Protein AF-A0A957B988-F1 (afdb_monomer)

Solvent-accessible surface area (backbone atoms only — not comparable to full-atom values): 4365 Å² total; per-residue (Å²): 144,76,69,62,67,52,59,55,66,71,36,76,62,51,40,49,51,36,32,50,53,7,52,51,30,28,54,53,11,59,57,30,53,78,35,85,91,36,30,68,60,10,50,52,29,32,52,54,7,50,50,30,35,49,56,30,49,51,52,54,51,50,58,52,52,55,52,59,62,69,72,51,76,75,78,78,78,77,83,122

Radius of gyration: 19.33 Å; Cα contacts (8 Å, |Δi|>4): 59; chains: 1; bounding box: 54×31×50 Å

pLDDT: mean 76.77, std 11.54, range [47.16, 91.69]

Secondary structure (DSSP, 8-state):
--SSHHHHHH-HHHHHHHHHHHHHHHHHHHHHTTSTTTHHHHHHHHHHHHHHHHHHHHHHHHHHHHHHHHSSPP------

Sequence (80 aa):
MKSLIDFIAHDQRLHWILGIFGNFSFFVGSILFLSDEWATVGVWLFILGSGGMLVSSLGRFAAWRERQREELPPTITITS

Structure (mmCIF, N/CA/C/O backbone):
data_AF-A0A957B988-F1
#
_entry.id   AF-A0A957B988-F1
#
loop_
_atom_site.group_PDB
_atom_site.id
_atom_site.type_symbol
_atom_site.label_atom_id
_atom_site.label_alt_id
_atom_site.label_comp_id
_atom_site.label_asym_id
_atom_site.label_entity_id
_atom_site.label_seq_id
_atom_site.pdbx_PDB_ins_code
_atom_site.Cartn_x
_atom_site.Cartn_y
_atom_site.Cartn_z
_atom_site.occupancy
_atom_site.B_iso_or_equiv
_atom_site.auth_seq_id
_atom_site.auth_comp_id
_atom_site.auth_asym_id
_atom_site.auth_atom_id
_atom_site.pdbx_PDB_model_num
ATOM 1 N N . MET A 1 1 ? 20.910 -14.487 -9.609 1.00 47.16 1 MET A N 1
ATOM 2 C CA . MET A 1 1 ? 19.731 -13.982 -8.870 1.00 47.16 1 MET A CA 1
ATOM 3 C C . MET A 1 1 ? 19.301 -12.638 -9.463 1.00 47.16 1 MET A C 1
ATOM 5 O O . MET A 1 1 ? 19.707 -11.600 -8.967 1.00 47.16 1 MET A O 1
ATOM 9 N N . LYS A 1 2 ? 18.553 -12.656 -10.574 1.00 50.44 2 LYS A N 1
ATOM 10 C CA . LYS A 1 2 ? 18.023 -11.472 -11.287 1.00 50.44 2 LYS A CA 1
ATOM 11 C C . LYS A 1 2 ? 16.569 -11.741 -11.725 1.00 50.44 2 LYS A C 1
ATOM 13 O O . LYS A 1 2 ? 16.238 -11.589 -12.885 1.00 50.44 2 LYS A O 1
ATOM 18 N N . SER A 1 3 ? 15.719 -12.271 -10.839 1.00 60.34 3 SER A N 1
ATOM 19 C CA . SER A 1 3 ? 14.384 -12.760 -11.262 1.00 60.34 3 SER A CA 1
ATOM 20 C C . SER A 1 3 ? 13.190 -12.041 -10.656 1.00 60.34 3 SER A C 1
ATOM 22 O O . SER A 1 3 ? 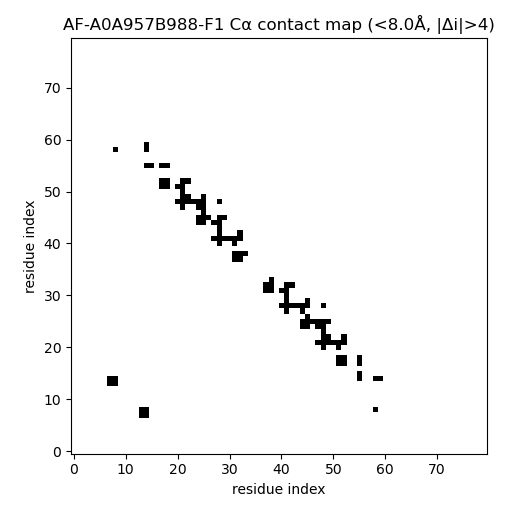12.099 -12.194 -11.176 1.00 60.34 3 SER A O 1
ATOM 24 N N . LEU A 1 4 ? 13.358 -11.249 -9.599 1.00 58.06 4 LEU A N 1
ATOM 25 C CA . LEU A 1 4 ? 12.232 -10.531 -8.987 1.00 58.06 4 LEU A CA 1
ATOM 26 C C . LEU A 1 4 ? 12.203 -9.067 -9.402 1.00 58.06 4 LEU A C 1
ATOM 28 O O . LEU A 1 4 ? 11.159 -8.563 -9.791 1.00 58.06 4 LEU A O 1
ATOM 32 N N . ILE A 1 5 ? 13.361 -8.410 -9.386 1.00 59.81 5 ILE A N 1
ATOM 33 C CA . ILE A 1 5 ? 13.453 -6.994 -9.745 1.00 59.81 5 ILE A CA 1
ATOM 34 C C . ILE A 1 5 ? 13.235 -6.801 -11.251 1.00 59.81 5 ILE A C 1
ATOM 36 O O . ILE A 1 5 ? 12.449 -5.938 -11.618 1.00 59.81 5 ILE A O 1
ATOM 40 N N . ASP A 1 6 ? 13.806 -7.660 -12.106 1.00 58.47 6 ASP A N 1
ATOM 41 C CA . ASP A 1 6 ? 13.546 -7.617 -13.555 1.00 58.47 6 ASP A CA 1
ATOM 42 C C . ASP A 1 6 ? 12.094 -7.987 -13.887 1.00 58.47 6 ASP A C 1
ATOM 44 O O . ASP A 1 6 ? 11.484 -7.339 -14.724 1.00 58.47 6 ASP A O 1
ATOM 48 N N . PHE A 1 7 ? 11.486 -8.958 -13.194 1.00 61.47 7 PHE A N 1
ATOM 49 C CA . PHE A 1 7 ? 10.074 -9.308 -13.408 1.00 61.47 7 PHE A CA 1
ATOM 50 C C . PHE A 1 7 ? 9.121 -8.170 -13.005 1.00 61.47 7 PHE A C 1
ATOM 52 O O . PHE A 1 7 ? 8.146 -7.901 -13.701 1.00 61.47 7 PHE A O 1
ATOM 59 N N . ILE A 1 8 ? 9.426 -7.459 -11.914 1.00 56.62 8 ILE A N 1
ATOM 60 C CA . ILE A 1 8 ? 8.667 -6.283 -11.465 1.00 56.62 8 ILE A CA 1
ATOM 61 C C . ILE A 1 8 ? 8.900 -5.078 -12.393 1.00 56.62 8 ILE A C 1
ATOM 63 O O . ILE A 1 8 ? 7.978 -4.296 -12.622 1.00 56.62 8 ILE A O 1
ATOM 67 N N . ALA A 1 9 ? 10.107 -4.925 -12.944 1.00 58.47 9 ALA A N 1
ATOM 68 C CA . ALA A 1 9 ? 10.470 -3.802 -13.806 1.00 58.47 9 ALA A CA 1
ATOM 69 C C . ALA A 1 9 ? 10.013 -3.966 -15.267 1.00 58.47 9 ALA A C 1
ATOM 71 O O . ALA A 1 9 ? 9.749 -2.963 -15.927 1.00 58.47 9 ALA A O 1
ATOM 72 N N . HIS A 1 10 ? 9.904 -5.198 -15.778 1.00 59.22 10 HIS A N 1
ATOM 73 C CA . HIS A 1 10 ? 9.658 -5.443 -17.202 1.00 59.22 10 HIS A CA 1
ATOM 74 C C . HIS A 1 10 ? 8.191 -5.271 -17.621 1.00 59.22 10 HIS A C 1
ATOM 76 O O . HIS A 1 10 ? 7.916 -5.042 -18.796 1.00 59.22 10 HIS A O 1
ATOM 82 N N . ASP A 1 11 ? 7.242 -5.324 -16.681 1.00 61.22 11 ASP A N 1
ATOM 83 C CA . ASP A 1 11 ? 5.822 -5.199 -17.004 1.00 61.22 11 ASP A CA 1
ATOM 84 C C . ASP A 1 11 ? 5.268 -3.849 -16.531 1.00 61.22 11 ASP A C 1
ATOM 86 O O . ASP A 1 11 ? 4.951 -3.625 -15.361 1.00 61.22 11 ASP A O 1
ATOM 90 N N . GLN A 1 12 ? 5.105 -2.913 -17.465 1.00 63.72 12 GLN A N 1
ATOM 91 C CA . GLN A 1 12 ? 4.472 -1.615 -17.208 1.00 63.72 12 GLN A CA 1
ATOM 92 C C . GLN A 1 12 ? 3.065 -1.773 -16.581 1.00 63.72 12 GLN A C 1
ATOM 94 O O . GLN A 1 12 ? 2.587 -0.878 -15.879 1.00 63.72 12 GLN A O 1
ATOM 99 N N . ARG A 1 13 ? 2.417 -2.933 -16.776 1.00 65.62 13 ARG A N 1
ATOM 100 C CA . ARG A 1 13 ? 1.130 -3.299 -16.165 1.00 65.62 13 ARG A CA 1
ATOM 101 C C . ARG A 1 13 ? 1.259 -3.643 -14.680 1.00 65.62 13 ARG A C 1
ATOM 103 O O . ARG A 1 13 ? 0.340 -3.332 -13.928 1.00 65.62 13 ARG A O 1
ATOM 110 N N . LEU A 1 14 ? 2.382 -4.212 -14.235 1.00 69.00 14 LEU A N 1
ATOM 111 C CA . LEU A 1 14 ? 2.627 -4.539 -12.825 1.00 69.00 14 LEU A CA 1
ATOM 112 C C . LEU A 1 14 ? 2.678 -3.278 -11.960 1.00 69.00 14 LEU A C 1
ATOM 114 O O . LEU A 1 14 ? 2.038 -3.243 -10.914 1.00 69.00 14 LEU A O 1
ATOM 118 N N . HIS A 1 15 ? 3.328 -2.208 -12.425 1.00 70.94 15 HIS A N 1
ATOM 119 C CA . HIS A 1 15 ? 3.314 -0.915 -11.726 1.00 70.94 15 HIS A CA 1
ATOM 120 C C . HIS A 1 15 ? 1.904 -0.322 -11.588 1.00 70.94 15 HIS A C 1
ATOM 122 O O . HIS A 1 15 ? 1.571 0.270 -10.560 1.00 70.94 15 HIS A O 1
ATOM 128 N N . TRP A 1 16 ? 1.060 -0.486 -12.608 1.00 73.31 16 TRP A N 1
ATOM 129 C CA . TRP A 1 16 ? -0.331 -0.035 -12.565 1.00 73.31 16 TRP A CA 1
ATOM 130 C C . TRP A 1 16 ? -1.187 -0.877 -11.616 1.00 73.31 16 TRP A C 1
ATOM 132 O O . TRP A 1 16 ? -1.923 -0.317 -10.805 1.00 73.31 16 TRP A O 1
ATOM 142 N N . ILE A 1 17 ? -1.063 -2.205 -11.677 1.00 77.56 17 ILE A N 1
ATOM 143 C CA . ILE A 1 17 ? -1.794 -3.136 -10.807 1.00 77.56 17 ILE A CA 1
ATOM 144 C C . ILE A 1 17 ? -1.375 -2.943 -9.348 1.00 77.56 17 ILE A C 1
ATOM 146 O O . ILE A 1 17 ? -2.241 -2.861 -8.482 1.00 77.56 17 ILE A O 1
ATOM 150 N N . LEU A 1 18 ? -0.077 -2.798 -9.073 1.00 80.12 18 LEU A N 1
ATOM 151 C CA . LEU A 1 18 ? 0.444 -2.568 -7.725 1.00 80.12 18 LEU A CA 1
ATOM 152 C C . LEU A 1 18 ? -0.004 -1.209 -7.169 1.00 80.12 18 LEU A C 1
ATOM 154 O O . LEU A 1 18 ? -0.349 -1.108 -5.994 1.00 80.12 18 LEU A O 1
ATOM 158 N N . GLY A 1 19 ? -0.080 -0.183 -8.021 1.00 80.00 19 GLY A N 1
ATOM 159 C CA . GLY A 1 19 ? -0.613 1.125 -7.650 1.00 80.00 19 GLY A CA 1
ATOM 160 C C . GLY A 1 19 ? -2.114 1.094 -7.343 1.00 80.00 19 GLY A C 1
ATOM 161 O O . GLY A 1 19 ? -2.546 1.675 -6.350 1.00 80.00 19 GLY A O 1
ATOM 162 N N . ILE A 1 20 ? -2.914 0.396 -8.156 1.00 84.50 20 ILE A N 1
ATOM 163 C CA . ILE A 1 20 ? -4.364 0.237 -7.945 1.00 84.50 20 ILE A CA 1
ATOM 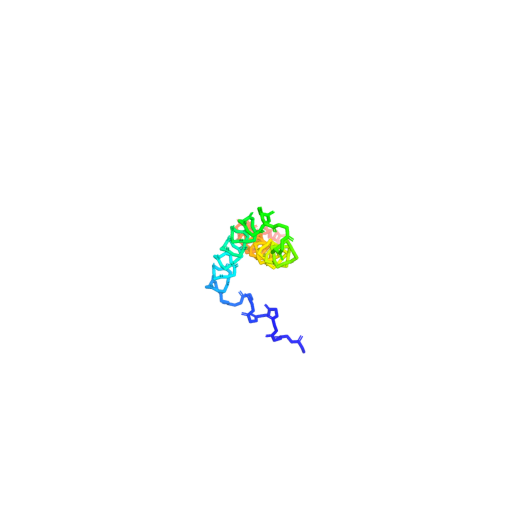164 C C . ILE A 1 20 ? -4.643 -0.599 -6.696 1.00 84.50 20 ILE A C 1
ATOM 166 O O . ILE A 1 20 ? -5.430 -0.188 -5.845 1.00 84.50 20 ILE A O 1
ATOM 170 N N . PHE A 1 21 ? -3.968 -1.740 -6.557 1.00 86.31 21 PHE A N 1
ATOM 171 C CA . PHE A 1 21 ? -4.084 -2.612 -5.392 1.00 86.31 21 PHE A CA 1
ATOM 172 C C . PHE A 1 21 ? -3.646 -1.895 -4.111 1.00 86.31 21 PHE A C 1
ATOM 174 O O . PHE A 1 21 ? -4.307 -2.006 -3.077 1.00 86.31 21 PHE A O 1
ATOM 181 N N . GLY A 1 22 ? -2.571 -1.106 -4.199 1.00 84.44 22 GLY A N 1
ATOM 182 C CA . GLY A 1 22 ? -2.086 -0.269 -3.112 1.00 84.44 22 GLY A CA 1
ATOM 183 C C . GLY A 1 22 ? -3.123 0.765 -2.671 1.00 84.44 22 GLY A C 1
ATOM 184 O O . GLY A 1 22 ? -3.458 0.840 -1.491 1.00 84.44 22 GLY A O 1
ATOM 185 N N . ASN A 1 23 ? -3.687 1.514 -3.625 1.00 87.12 23 ASN A N 1
ATOM 186 C CA . ASN A 1 23 ? -4.746 2.505 -3.381 1.00 87.12 23 ASN A CA 1
ATOM 187 C C . ASN A 1 23 ? -6.003 1.890 -2.766 1.00 87.12 23 ASN A C 1
ATOM 189 O O . ASN A 1 23 ? -6.554 2.436 -1.811 1.00 87.12 23 ASN A O 1
ATOM 193 N N . PHE A 1 24 ? -6.439 0.743 -3.281 1.00 88.12 24 PHE A N 1
ATOM 194 C CA . PHE A 1 24 ? -7.611 0.051 -2.762 1.00 88.12 24 PHE A CA 1
ATOM 195 C C . PHE A 1 24 ? -7.387 -0.446 -1.328 1.00 88.12 24 PHE A C 1
ATOM 197 O O . PHE A 1 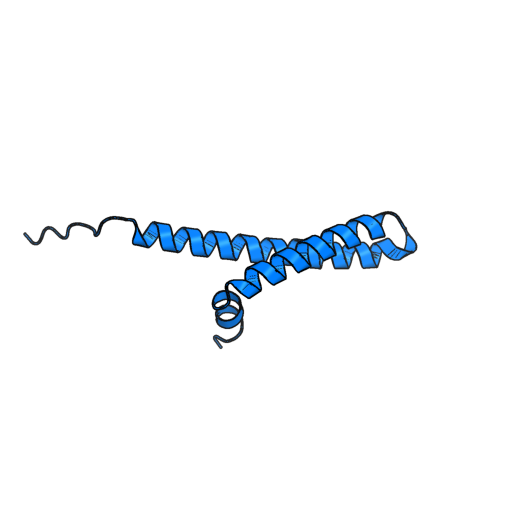24 ? -8.213 -0.197 -0.453 1.00 88.12 24 PHE A O 1
ATOM 204 N N . SER A 1 25 ? -6.237 -1.072 -1.064 1.00 87.31 25 SER A N 1
ATOM 205 C CA . SER A 1 25 ? -5.875 -1.547 0.278 1.00 87.31 25 SER A CA 1
ATOM 206 C C . SER A 1 25 ? -5.743 -0.395 1.273 1.00 87.31 25 SER A C 1
ATOM 208 O O . SER A 1 25 ? -6.191 -0.517 2.408 1.00 87.31 25 SER A O 1
ATOM 210 N N . PHE A 1 26 ? -5.198 0.747 0.844 1.00 85.44 26 PHE A N 1
ATOM 211 C CA . PHE A 1 26 ? -5.123 1.956 1.661 1.00 85.44 26 PHE A CA 1
ATOM 212 C C . PHE A 1 26 ? -6.515 2.473 2.035 1.00 85.44 2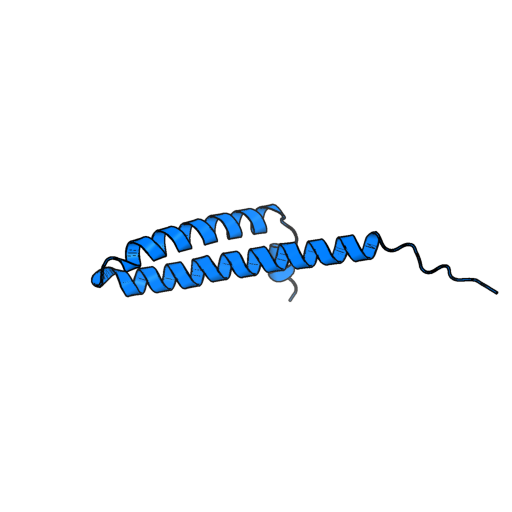6 PHE A C 1
ATOM 214 O O . PHE A 1 26 ? -6.781 2.691 3.211 1.00 85.44 26 PHE A O 1
ATOM 221 N N . PHE A 1 27 ? -7.422 2.596 1.062 1.00 88.06 27 PHE A N 1
ATOM 222 C CA . PHE A 1 27 ? -8.792 3.049 1.303 1.00 88.06 27 PHE A CA 1
ATOM 223 C C . PHE A 1 27 ? -9.558 2.117 2.254 1.00 88.06 27 PHE A C 1
ATOM 225 O O . PHE A 1 27 ? -10.155 2.578 3.226 1.00 88.06 27 PHE A O 1
ATOM 232 N N . VAL A 1 28 ? -9.495 0.801 2.024 1.00 88.88 28 VAL A N 1
ATOM 233 C CA . VAL A 1 28 ? -10.145 -0.195 2.893 1.00 88.88 28 VAL A CA 1
ATOM 234 C C . VAL A 1 28 ? -9.513 -0.203 4.286 1.00 88.88 28 VAL A C 1
ATOM 236 O O . VAL A 1 28 ? -10.231 -0.228 5.282 1.00 88.88 28 VAL A O 1
ATOM 239 N N . GLY A 1 29 ? -8.183 -0.116 4.373 1.00 85.31 29 GLY A N 1
ATOM 240 C CA . GLY A 1 29 ? -7.464 -0.003 5.639 1.00 85.31 29 GLY A CA 1
ATOM 241 C C . GLY A 1 29 ? -7.888 1.229 6.439 1.00 85.31 29 GLY A C 1
ATOM 242 O O . GLY A 1 29 ? -8.163 1.112 7.630 1.00 85.31 29 GLY A O 1
ATOM 243 N N . SER A 1 30 ? -8.034 2.387 5.786 1.00 84.56 30 SER A N 1
ATOM 244 C CA . SER A 1 30 ? -8.533 3.616 6.417 1.00 84.56 30 SER A CA 1
ATOM 245 C C . SER A 1 30 ? -9.964 3.485 6.939 1.00 84.56 30 SER A C 1
ATOM 247 O O . SER A 1 30 ? -10.266 4.043 7.988 1.00 84.56 30 SER A O 1
ATOM 249 N N . ILE A 1 31 ? -10.835 2.736 6.254 1.00 88.06 31 ILE A N 1
ATOM 250 C CA . ILE A 1 31 ? -12.197 2.465 6.739 1.00 88.06 31 ILE A CA 1
ATOM 251 C C . ILE A 1 31 ? -12.165 1.532 7.955 1.00 88.06 31 ILE A C 1
ATOM 253 O O . ILE A 1 31 ? -12.865 1.774 8.934 1.00 88.06 31 ILE A O 1
ATOM 257 N N . LEU A 1 32 ? -11.340 0.483 7.922 1.00 86.94 32 LEU A N 1
ATOM 258 C CA . LEU A 1 32 ? -11.222 -0.478 9.026 1.00 86.94 32 LEU A CA 1
ATOM 259 C C . LEU A 1 32 ? -10.656 0.154 10.301 1.00 86.94 32 LEU A C 1
ATOM 261 O O . LEU A 1 32 ? -10.995 -0.282 11.396 1.00 86.94 32 LEU A O 1
ATOM 265 N N . PHE A 1 33 ? -9.866 1.220 10.170 1.00 81.94 33 PHE A N 1
ATOM 266 C CA . PHE A 1 33 ? -9.392 2.028 11.294 1.00 81.94 33 PHE A CA 1
ATOM 267 C C . PHE A 1 33 ? -10.512 2.690 12.115 1.00 81.94 33 PHE A C 1
ATOM 269 O O . PHE A 1 33 ? -10.254 3.097 13.243 1.00 81.94 33 PHE A O 1
ATOM 276 N N . LEU A 1 34 ? -11.741 2.803 11.591 1.00 84.62 34 LEU A N 1
ATOM 277 C CA . LEU A 1 34 ? -12.877 3.351 12.347 1.00 84.62 34 LEU A CA 1
ATOM 278 C C . LEU A 1 34 ? -13.428 2.373 13.398 1.00 84.62 34 LEU A C 1
ATOM 280 O O . LEU A 1 34 ? -14.245 2.775 14.224 1.00 84.62 34 LEU A O 1
ATOM 284 N N . SER A 1 35 ? -13.021 1.102 13.372 1.00 85.50 35 SER A N 1
ATOM 285 C CA . SER A 1 35 ? -13.449 0.093 14.338 1.00 85.50 35 SER A CA 1
ATOM 286 C C . SER A 1 35 ? -12.255 -0.422 15.138 1.00 85.50 35 SER A C 1
ATOM 288 O O . SER A 1 35 ? -11.307 -0.949 14.560 1.00 85.50 35 SER A O 1
ATOM 290 N N . ASP A 1 36 ? -12.326 -0.328 16.470 1.00 79.38 36 ASP A N 1
ATOM 291 C CA . ASP A 1 36 ? -11.264 -0.806 17.374 1.00 79.38 36 ASP A CA 1
ATOM 292 C C . ASP A 1 36 ? -10.953 -2.300 17.190 1.00 79.38 36 ASP A C 1
ATOM 294 O O . ASP A 1 36 ? -9.803 -2.719 17.292 1.00 79.38 36 ASP A O 1
ATOM 298 N N . GLU A 1 37 ? -11.957 -3.111 16.850 1.00 87.94 37 GLU A N 1
ATOM 299 C CA . GLU A 1 37 ? -11.795 -4.555 16.647 1.00 87.94 37 GLU A CA 1
ATOM 300 C C . GLU A 1 37 ? -11.051 -4.890 15.341 1.00 87.94 37 GLU A C 1
ATOM 302 O O . GLU A 1 37 ? -10.347 -5.896 15.252 1.00 87.94 37 GLU A O 1
ATOM 307 N N . TRP A 1 38 ? -11.141 -4.011 14.337 1.00 88.56 38 TRP A N 1
ATOM 308 C CA . TRP A 1 38 ? -10.509 -4.193 13.027 1.00 88.56 38 TRP A CA 1
ATOM 309 C C . TRP A 1 38 ? -9.256 -3.338 12.829 1.00 88.56 38 TRP A C 1
ATOM 311 O O . TRP A 1 38 ? -8.612 -3.431 11.780 1.00 88.56 38 TRP A O 1
ATOM 321 N N . ALA A 1 39 ? -8.858 -2.560 13.838 1.00 84.31 39 ALA A N 1
ATOM 322 C CA . ALA A 1 39 ? -7.729 -1.641 13.766 1.00 84.31 39 ALA A CA 1
ATOM 323 C C . ALA A 1 39 ? -6.423 -2.347 13.363 1.00 84.31 39 ALA A C 1
ATOM 325 O O . ALA A 1 39 ? -5.693 -1.854 12.506 1.00 84.31 39 ALA A O 1
ATOM 326 N N . THR A 1 40 ? -6.144 -3.544 13.891 1.00 89.31 40 THR A N 1
ATOM 327 C CA . THR A 1 40 ? -4.942 -4.310 13.513 1.00 89.31 40 THR A CA 1
ATOM 328 C C . THR A 1 40 ? -4.953 -4.713 12.037 1.00 89.31 40 THR A C 1
ATOM 330 O O . THR A 1 40 ? -3.934 -4.594 11.357 1.00 89.31 40 THR A O 1
ATOM 333 N N . VAL A 1 41 ? -6.100 -5.148 11.511 1.00 88.56 41 VAL A N 1
ATOM 334 C CA . VAL A 1 41 ? -6.250 -5.499 10.088 1.00 88.56 41 VAL A CA 1
ATOM 335 C C . VAL A 1 41 ? -6.129 -4.247 9.215 1.00 88.56 41 VAL A C 1
ATOM 337 O O . VAL A 1 41 ? -5.457 -4.276 8.182 1.00 88.56 41 VAL A O 1
ATOM 340 N N . GLY A 1 42 ? -6.706 -3.129 9.665 1.00 87.00 42 GLY A N 1
ATOM 341 C CA . GLY A 1 42 ? -6.582 -1.821 9.027 1.00 87.00 42 GLY A CA 1
ATOM 342 C C . GLY A 1 42 ? -5.132 -1.347 8.920 1.00 87.00 42 GLY A C 1
ATOM 343 O O . GLY A 1 42 ? -4.711 -0.923 7.845 1.00 87.00 42 GLY A O 1
ATOM 344 N N . VAL A 1 43 ? -4.335 -1.507 9.983 1.00 90.44 43 VAL A N 1
ATOM 345 C CA . VAL A 1 43 ? -2.892 -1.204 9.992 1.00 90.44 43 VAL A CA 1
ATOM 346 C C . VAL A 1 43 ? -2.144 -2.035 8.950 1.00 90.44 43 VAL A C 1
ATOM 348 O O . VAL A 1 43 ? -1.364 -1.485 8.174 1.00 90.44 43 VAL A O 1
ATOM 351 N N . TRP A 1 44 ? -2.388 -3.346 8.881 1.00 91.69 44 TRP A N 1
ATOM 352 C CA . TRP A 1 44 ? -1.722 -4.205 7.897 1.00 91.69 44 TRP A CA 1
ATOM 353 C C . TRP A 1 44 ? -2.089 -3.836 6.457 1.00 91.69 44 TRP A C 1
ATOM 355 O O . TRP A 1 44 ? -1.202 -3.735 5.608 1.00 91.69 44 TRP A O 1
ATOM 365 N N . LEU A 1 45 ? -3.366 -3.564 6.181 1.00 86.88 45 LEU A N 1
ATOM 366 C CA . LEU A 1 45 ? -3.818 -3.088 4.869 1.00 86.88 45 LEU A CA 1
ATOM 367 C C . LEU A 1 45 ? -3.237 -1.719 4.514 1.00 86.88 45 LEU A C 1
ATOM 369 O O . LEU A 1 45 ? -2.885 -1.483 3.359 1.00 86.88 45 LEU A O 1
ATOM 373 N N . PHE A 1 46 ? -3.067 -0.842 5.501 1.00 86.00 46 PHE A N 1
ATOM 374 C CA . PHE A 1 46 ? -2.430 0.455 5.322 1.00 86.00 46 PHE A CA 1
ATOM 375 C C . PHE A 1 46 ? -0.938 0.321 4.987 1.00 86.00 46 PHE A C 1
ATOM 377 O O . PHE A 1 46 ? -0.459 0.971 4.056 1.00 86.00 46 PHE A O 1
ATOM 384 N N . ILE A 1 47 ? -0.202 -0.549 5.688 1.00 89.12 47 ILE A N 1
ATOM 385 C CA . ILE A 1 47 ? 1.223 -0.822 5.427 1.00 89.12 47 ILE A CA 1
ATOM 386 C C . ILE A 1 47 ? 1.403 -1.429 4.032 1.00 89.12 47 ILE A C 1
ATOM 388 O O . ILE A 1 47 ? 2.221 -0.946 3.249 1.00 89.12 47 ILE A O 1
ATOM 392 N N . LEU A 1 48 ? 0.614 -2.451 3.687 1.00 88.06 48 LEU A N 1
ATOM 393 C CA . LEU A 1 48 ? 0.671 -3.086 2.368 1.00 88.06 48 LEU A CA 1
ATOM 394 C C . LEU A 1 48 ? 0.240 -2.120 1.255 1.00 88.06 48 LEU A C 1
ATOM 396 O O . LEU A 1 48 ? 0.875 -2.062 0.201 1.00 88.06 48 LEU A O 1
ATOM 400 N N . GLY A 1 49 ? -0.799 -1.321 1.508 1.00 87.81 49 GLY A N 1
ATOM 401 C CA . GLY A 1 49 ? -1.328 -0.338 0.570 1.00 87.81 49 GLY A CA 1
ATOM 402 C C . GLY A 1 49 ? -0.333 0.776 0.251 1.00 87.81 49 GLY A C 1
ATOM 403 O O . GLY A 1 49 ? 0.002 1.018 -0.912 1.00 87.81 49 GLY A O 1
ATOM 404 N N . SER A 1 50 ? 0.191 1.419 1.295 1.00 87.81 50 SER A N 1
ATOM 405 C CA . SER A 1 50 ? 1.182 2.494 1.173 1.00 87.81 50 SER A CA 1
ATOM 406 C C . SER A 1 50 ? 2.530 1.991 0.643 1.00 87.81 50 SER A C 1
ATOM 408 O O . SER A 1 50 ? 3.133 2.649 -0.207 1.00 87.81 50 SER A O 1
ATOM 410 N N . GLY A 1 51 ? 2.970 0.795 1.048 1.00 88.56 51 GLY A N 1
ATOM 411 C CA . GLY A 1 51 ? 4.172 0.149 0.518 1.00 88.56 51 GLY A CA 1
ATOM 412 C C . GLY A 1 51 ? 4.070 -0.140 -0.983 1.00 88.56 51 GLY A C 1
ATOM 413 O O . GLY A 1 51 ? 4.986 0.185 -1.740 1.00 88.56 51 GLY A O 1
ATOM 414 N N . GLY A 1 52 ? 2.927 -0.665 -1.439 1.00 84.12 52 GLY A N 1
ATOM 415 C CA . GLY A 1 52 ? 2.651 -0.881 -2.862 1.00 84.12 52 GLY A CA 1
ATOM 416 C C . GLY A 1 52 ? 2.694 0.418 -3.671 1.00 84.12 52 GLY A C 1
ATOM 417 O O . GLY A 1 52 ? 3.347 0.479 -4.716 1.00 84.12 52 GLY A O 1
ATOM 418 N N . MET A 1 53 ? 2.081 1.495 -3.168 1.00 85.25 53 MET A N 1
ATOM 419 C CA . MET A 1 53 ? 2.147 2.814 -3.811 1.00 85.25 53 MET A CA 1
ATOM 420 C C . MET A 1 53 ? 3.565 3.384 -3.872 1.00 85.25 53 MET A C 1
ATOM 422 O O . MET A 1 53 ? 3.935 3.982 -4.885 1.00 85.25 53 MET A O 1
ATOM 426 N N . LEU A 1 54 ? 4.366 3.194 -2.821 1.00 85.50 54 LEU A N 1
ATOM 427 C CA . LEU A 1 54 ? 5.743 3.677 -2.770 1.00 85.50 54 LEU A CA 1
ATOM 428 C C . LEU A 1 54 ? 6.601 3.010 -3.849 1.00 85.50 54 LEU A C 1
ATOM 430 O O . LE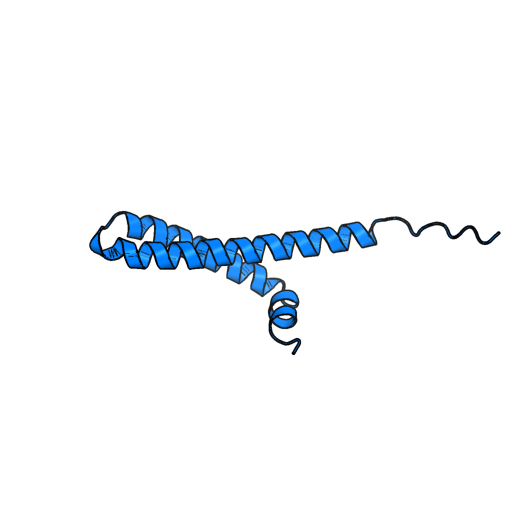U A 1 54 ? 7.258 3.703 -4.626 1.00 85.50 54 LEU A O 1
ATOM 434 N N . VAL A 1 55 ? 6.536 1.680 -3.949 1.00 83.56 55 VAL A N 1
ATOM 435 C CA . VAL A 1 55 ? 7.232 0.911 -4.994 1.00 83.56 55 VAL A CA 1
ATOM 436 C C . VAL A 1 55 ? 6.769 1.358 -6.382 1.00 83.56 55 VAL A C 1
ATOM 438 O O . VAL A 1 55 ? 7.590 1.617 -7.261 1.00 83.56 55 VAL A O 1
ATOM 441 N N . SER A 1 56 ? 5.459 1.556 -6.551 1.00 80.00 56 SER A N 1
ATOM 442 C CA . SER A 1 56 ? 4.867 2.049 -7.800 1.00 80.00 56 SER A CA 1
ATOM 443 C C . SER A 1 56 ? 5.394 3.428 -8.209 1.00 80.00 56 SER A C 1
ATOM 445 O O . SER A 1 56 ? 5.671 3.686 -9.381 1.00 80.00 56 SER A O 1
ATOM 447 N N . SER A 1 57 ? 5.531 4.333 -7.238 1.00 83.38 57 SER A N 1
ATOM 448 C CA . SER A 1 57 ? 6.053 5.685 -7.443 1.00 83.38 57 SER A CA 1
ATOM 449 C C . SER A 1 57 ? 7.543 5.676 -7.792 1.00 83.38 57 SER A C 1
ATOM 451 O O . SER A 1 57 ? 7.957 6.342 -8.741 1.00 83.38 57 SER A O 1
ATOM 453 N N . LEU A 1 58 ? 8.337 4.861 -7.090 1.00 84.38 58 LEU A N 1
ATOM 454 C CA . LEU A 1 58 ? 9.770 4.703 -7.346 1.00 84.38 58 LEU A CA 1
ATOM 455 C C . LEU A 1 58 ? 10.050 4.150 -8.745 1.00 84.38 58 LEU A C 1
ATOM 457 O O . LEU A 1 58 ? 10.941 4.657 -9.423 1.00 84.38 58 LEU A O 1
ATOM 461 N N . GLY A 1 59 ? 9.266 3.176 -9.210 1.00 80.25 59 GLY A N 1
ATOM 462 C CA . GLY A 1 59 ? 9.387 2.652 -10.570 1.00 80.25 59 GLY A CA 1
ATOM 463 C C . GLY A 1 59 ? 9.120 3.706 -11.644 1.00 80.25 59 GLY A C 1
ATOM 464 O O . GLY A 1 59 ? 9.893 3.844 -12.591 1.00 80.25 59 GLY A O 1
ATOM 465 N N . ARG A 1 60 ? 8.077 4.530 -11.465 1.00 79.38 60 ARG A N 1
ATOM 466 C CA . ARG A 1 60 ? 7.806 5.669 -12.363 1.00 79.38 60 ARG A CA 1
ATOM 467 C C . ARG A 1 60 ? 8.929 6.700 -12.342 1.00 79.38 60 ARG A C 1
ATOM 469 O O . ARG A 1 60 ? 9.293 7.219 -13.392 1.00 79.38 60 ARG A O 1
ATOM 476 N N . PHE A 1 61 ? 9.483 6.982 -11.167 1.00 82.06 61 PHE A N 1
ATOM 477 C CA . PHE A 1 61 ? 10.593 7.916 -11.022 1.00 82.06 61 PHE A CA 1
ATOM 478 C C . PHE A 1 61 ? 11.880 7.405 -11.688 1.00 82.06 61 PHE A C 1
ATOM 480 O O . PHE A 1 61 ? 12.573 8.172 -12.354 1.00 82.06 61 PHE A O 1
ATOM 487 N N . ALA A 1 62 ? 12.178 6.109 -11.566 1.00 80.38 62 ALA A N 1
ATOM 488 C CA . ALA A 1 62 ? 13.300 5.475 -12.253 1.00 80.38 62 ALA A CA 1
ATOM 489 C C . ALA A 1 62 ? 13.127 5.522 -13.781 1.00 80.38 62 ALA A C 1
ATOM 491 O O . ALA A 1 62 ? 14.020 5.996 -14.479 1.00 80.38 62 ALA A O 1
ATOM 492 N N . ALA A 1 63 ? 11.946 5.150 -14.288 1.00 78.06 63 ALA A N 1
ATOM 493 C CA . ALA A 1 63 ? 11.634 5.217 -15.716 1.00 78.06 63 ALA A CA 1
ATOM 494 C C . ALA A 1 63 ? 11.678 6.655 -16.267 1.00 78.06 63 ALA A C 1
ATOM 496 O O . ALA A 1 63 ? 12.080 6.884 -17.405 1.00 78.06 63 ALA A O 1
ATOM 497 N N . TRP A 1 64 ? 11.271 7.646 -15.470 1.00 80.00 64 TRP A N 1
ATOM 498 C CA . TRP A 1 64 ? 11.415 9.058 -15.828 1.00 80.00 64 TRP A CA 1
ATOM 499 C C . TRP A 1 64 ? 12.890 9.472 -15.945 1.00 80.00 64 TRP A C 1
ATOM 501 O O . TRP A 1 64 ? 13.256 10.172 -16.889 1.00 80.00 64 TRP A O 1
ATOM 511 N N . ARG A 1 65 ? 13.754 9.000 -15.037 1.00 81.25 65 ARG A N 1
ATOM 512 C CA . ARG A 1 65 ? 15.193 9.305 -15.053 1.00 81.25 65 ARG A CA 1
ATOM 513 C C . ARG A 1 65 ? 15.903 8.743 -16.286 1.00 81.25 65 ARG A C 1
ATOM 515 O O . ARG A 1 65 ? 16.785 9.406 -16.823 1.00 81.25 65 ARG A O 1
ATOM 522 N N . GLU A 1 66 ? 15.540 7.543 -16.728 1.00 79.69 66 GLU A N 1
ATOM 523 C CA . GLU A 1 66 ? 16.129 6.929 -17.926 1.00 79.69 66 GLU A CA 1
ATOM 524 C C . GLU A 1 66 ? 15.797 7.719 -19.195 1.00 79.69 66 GLU A C 1
ATOM 526 O O . GLU A 1 66 ? 16.707 8.023 -19.963 1.00 79.69 66 GLU A O 1
ATOM 531 N N . ARG A 1 67 ? 14.546 8.172 -19.359 1.00 76.25 67 ARG A N 1
ATOM 532 C CA . ARG A 1 67 ? 14.165 9.026 -20.502 1.00 76.25 67 ARG A CA 1
ATOM 533 C C . ARG A 1 67 ? 14.958 10.331 -20.547 1.00 76.25 67 ARG A C 1
ATOM 535 O O . ARG A 1 67 ? 15.441 10.723 -21.600 1.00 76.25 67 ARG A O 1
ATOM 542 N N . GLN A 1 68 ? 15.161 10.970 -19.394 1.00 75.88 68 GLN A N 1
ATOM 543 C CA . GLN A 1 68 ? 15.970 12.192 -19.301 1.00 75.88 68 GLN A CA 1
ATOM 544 C C . GLN A 1 68 ? 17.435 11.958 -19.697 1.00 75.88 68 GLN A C 1
ATOM 546 O O . GLN A 1 68 ? 18.099 12.876 -20.163 1.00 75.88 68 GLN A O 1
ATOM 551 N N . ARG A 1 69 ? 17.956 10.737 -19.526 1.00 66.88 69 ARG A N 1
ATOM 552 C CA . ARG A 1 69 ? 19.321 10.388 -19.933 1.00 66.88 69 ARG 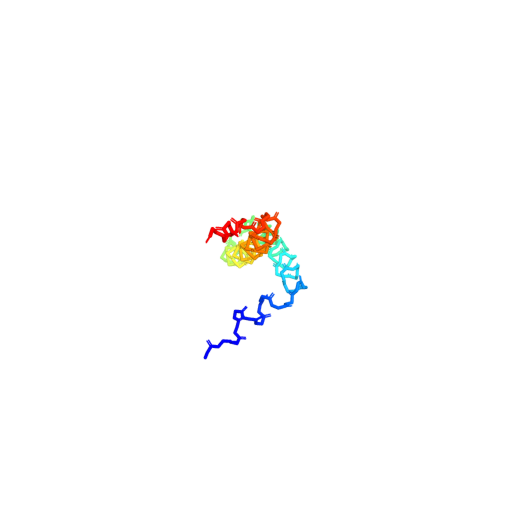A CA 1
ATOM 553 C C . ARG A 1 69 ? 19.451 10.196 -21.447 1.00 66.88 69 ARG A C 1
ATOM 555 O O . ARG A 1 69 ? 20.527 10.451 -21.975 1.00 66.88 69 ARG A O 1
ATOM 562 N N . GLU A 1 70 ? 18.395 9.755 -22.125 1.00 66.81 70 GLU A N 1
ATOM 563 C CA . GLU A 1 70 ? 18.369 9.578 -23.587 1.00 66.81 70 GLU A CA 1
ATOM 564 C C . GLU A 1 70 ? 18.113 10.888 -24.348 1.00 66.81 70 GLU A C 1
ATOM 566 O O . GLU A 1 70 ? 18.579 11.037 -25.474 1.00 66.81 70 GLU A O 1
ATOM 571 N N . GLU A 1 71 ? 17.430 11.859 -23.734 1.00 66.38 71 GLU A N 1
ATOM 572 C CA . GLU A 1 71 ? 17.163 13.176 -24.337 1.00 66.38 71 GLU A CA 1
ATOM 573 C C . GLU A 1 71 ? 18.338 14.169 -24.227 1.00 66.38 71 GLU A C 1
ATOM 575 O O . GLU A 1 71 ? 18.312 15.230 -24.855 1.00 66.38 71 GLU A O 1
ATOM 580 N N . LEU A 1 72 ? 19.391 13.849 -23.465 1.00 62.84 72 LEU A N 1
ATOM 581 C CA . LEU A 1 72 ? 20.600 14.672 -23.426 1.00 62.84 72 LEU A CA 1
ATOM 582 C C . LEU A 1 72 ? 21.372 14.514 -24.751 1.00 62.84 72 LEU A C 1
ATOM 584 O O . LEU A 1 72 ? 21.721 13.386 -25.112 1.00 62.84 72 LEU A O 1
ATOM 588 N N . PRO A 1 73 ? 21.67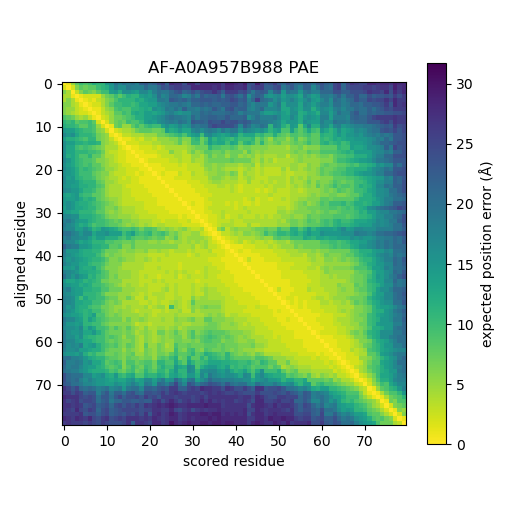0 15.611 -25.478 1.00 61.22 73 PRO A N 1
ATOM 589 C CA . PRO A 1 73 ? 22.399 15.535 -26.738 1.00 61.22 73 PRO A CA 1
ATOM 590 C C . PRO A 1 73 ? 23.760 14.861 -26.504 1.00 61.22 73 PRO A C 1
ATOM 592 O O . PRO A 1 73 ? 24.393 15.126 -25.476 1.00 61.22 73 PRO A O 1
ATOM 595 N N . PRO A 1 74 ? 24.224 13.988 -27.421 1.00 66.06 74 PRO A N 1
ATOM 596 C CA . PRO A 1 74 ? 25.494 13.298 -27.254 1.00 66.06 74 PRO A CA 1
ATOM 597 C C . PRO A 1 74 ? 26.593 14.330 -27.014 1.00 66.06 74 PRO A C 1
ATOM 599 O O . PRO A 1 74 ? 26.705 15.296 -27.772 1.00 66.06 74 PRO A O 1
ATOM 602 N N . THR A 1 75 ? 27.386 14.134 -25.953 1.00 69.88 75 THR A N 1
ATOM 603 C CA . THR A 1 75 ? 28.606 14.905 -25.704 1.00 69.88 75 THR A CA 1
ATOM 604 C C . THR A 1 75 ? 29.381 14.942 -27.007 1.00 69.88 75 THR A C 1
ATOM 606 O O . THR A 1 75 ? 29.864 13.902 -27.461 1.00 69.88 75 THR A O 1
ATOM 609 N N . ILE A 1 76 ? 29.437 16.123 -27.628 1.00 67.06 76 ILE A N 1
ATOM 610 C CA . ILE A 1 76 ? 30.161 16.346 -28.871 1.00 67.06 76 ILE A CA 1
ATOM 611 C C . ILE A 1 76 ? 31.603 15.981 -28.548 1.00 67.06 76 ILE A C 1
ATOM 613 O O . ILE A 1 76 ? 32.321 16.737 -27.895 1.00 67.06 76 ILE A O 1
ATOM 617 N N . THR A 1 77 ? 31.997 14.765 -28.918 1.00 61.47 77 THR A N 1
ATOM 618 C CA . THR A 1 77 ? 33.385 14.344 -28.856 1.00 61.47 77 THR A CA 1
ATOM 619 C C . THR A 1 77 ? 34.032 15.134 -29.969 1.00 61.47 77 THR A C 1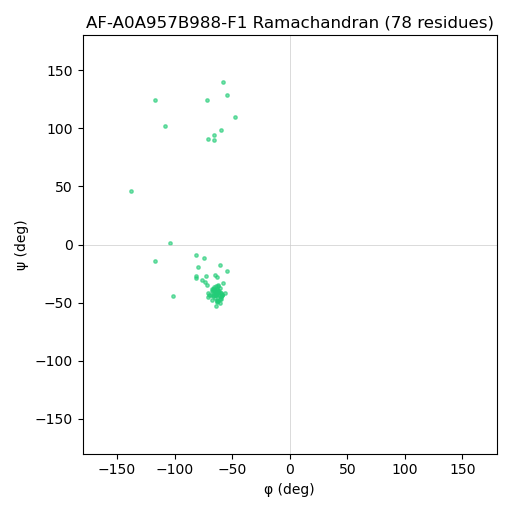
ATOM 621 O O . THR A 1 77 ? 33.970 14.746 -31.132 1.00 61.47 77 THR A O 1
ATOM 624 N N . ILE A 1 78 ? 34.533 16.320 -29.627 1.00 65.44 78 ILE A N 1
ATOM 625 C CA . ILE A 1 78 ? 35.404 17.079 -30.507 1.00 65.44 78 ILE A CA 1
ATOM 626 C C . ILE A 1 78 ? 36.662 16.222 -30.606 1.00 65.44 78 ILE A C 1
ATOM 628 O O . ILE A 1 78 ? 37.549 16.292 -29.761 1.00 65.44 78 ILE A O 1
ATOM 632 N N . THR A 1 79 ? 36.675 15.322 -31.586 1.00 59.75 79 THR A N 1
ATOM 633 C CA . THR A 1 79 ? 37.890 14.688 -32.072 1.00 59.75 79 THR A CA 1
ATOM 634 C C . THR A 1 79 ? 38.713 15.797 -32.706 1.00 59.75 79 THR A C 1
ATOM 636 O O . THR A 1 79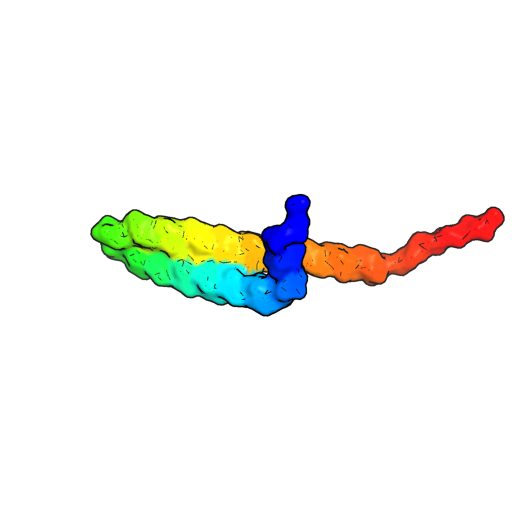 ? 38.456 16.198 -33.842 1.00 59.75 79 THR A O 1
ATOM 639 N N . SER A 1 80 ? 39.607 16.358 -31.897 1.00 58.03 80 SER A N 1
ATOM 640 C CA . SER A 1 80 ? 40.742 17.178 -32.316 1.00 58.03 80 SER A CA 1
ATOM 641 C C . SER A 1 80 ? 41.821 16.312 -32.944 1.00 58.03 80 SER A C 1
ATOM 643 O O . SER A 1 80 ? 42.084 15.241 -32.347 1.00 58.03 80 SER A O 1
#

Foldseek 3Di:
DPPPVCVCLVDPVNLVVLLVQLQVLLVVLVVLCVDPVSVVVSVVSNCSSVVSNVVSVVSVVVVVVVVVVVPPPPPPPPPD

Mean predicted aligned error: 10.68 Å